Protein AF-A0A3C1HFW0-F1 (afdb_monomer_lite)

pLDDT: mean 95.1, std 2.62, range [83.88, 98.19]

Sequence (42 aa):
PLEAASTPNLDRLTQDAAQGRMIPVAPGVTPGSGPGHLALFG

Foldseek 3Di:
DVVPDPDVPVVVVPPPDDDDDDDLDDVPDDDDPVSSVVSVVD

Radius of gyration: 13.67 Å; chains: 1; bounding box: 27×22×32 Å

Secondary structure (DSSP, 8-state):
--TTS--HHHHHHHTTS------SSSTT----HHHHHHHHH-

Structure (mmCIF, N/CA/C/O backbone):
data_AF-A0A3C1HFW0-F1
#
_entry.id   AF-A0A3C1HFW0-F1
#
loop_
_atom_site.group_PDB
_atom_site.id
_atom_site.type_symbol
_atom_site.label_atom_id
_atom_site.label_alt_id
_atom_site.label_comp_id
_atom_site.label_asym_id
_atom_site.label_entity_id
_atom_site.label_seq_id
_atom_site.pdbx_PDB_ins_code
_atom_site.Cartn_x
_atom_site.Cartn_y
_atom_site.Cartn_z
_atom_site.occupancy
_atom_site.B_iso_or_equiv
_atom_site.auth_seq_id
_atom_site.auth_comp_id
_atom_site.auth_asym_id
_atom_site.auth_atom_id
_atom_site.pdbx_PDB_model_num
ATOM 1 N N . PRO A 1 1 ? 2.787 5.360 11.646 1.00 93.56 1 PRO A N 1
ATOM 2 C CA . PRO A 1 1 ? 1.768 6.437 11.522 1.00 93.56 1 PRO A CA 1
ATOM 3 C C . PRO A 1 1 ? 0.342 5.909 11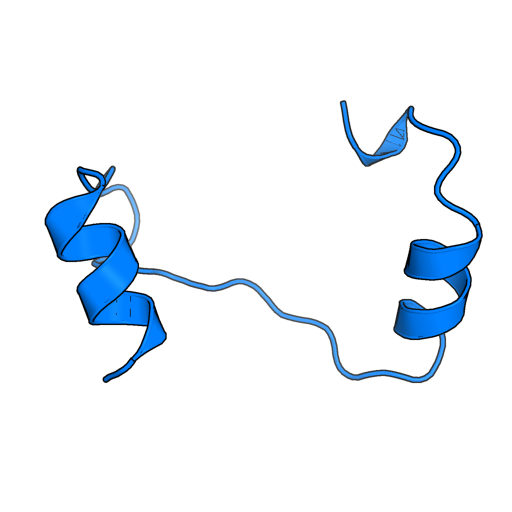.350 1.00 93.56 1 PRO A C 1
ATOM 5 O O . PRO A 1 1 ? -0.490 6.218 12.187 1.00 93.56 1 PRO A O 1
ATOM 8 N N . LEU A 1 2 ? 0.077 5.094 10.317 1.00 94.62 2 LEU A N 1
ATOM 9 C CA . LEU A 1 2 ? -1.254 4.516 10.084 1.00 94.62 2 LEU A CA 1
ATOM 10 C C . LEU A 1 2 ? -1.658 3.520 11.183 1.00 94.62 2 LEU A C 1
ATOM 12 O O . LEU A 1 2 ? -2.736 3.646 11.735 1.00 94.62 2 LEU A O 1
ATOM 16 N N . GLU A 1 3 ? -0.752 2.623 11.581 1.00 95.88 3 GLU A N 1
ATOM 17 C CA . GLU A 1 3 ? -0.977 1.637 12.660 1.00 95.88 3 GLU A CA 1
ATOM 18 C C . GLU A 1 3 ? -1.231 2.268 14.039 1.00 95.88 3 GLU A C 1
ATOM 20 O O . GLU A 1 3 ? -1.811 1.641 14.915 1.00 95.88 3 GLU A O 1
ATOM 25 N N . ALA A 1 4 ? -0.774 3.505 14.247 1.00 97.94 4 ALA A N 1
ATOM 26 C CA . ALA A 1 4 ? -0.986 4.239 15.493 1.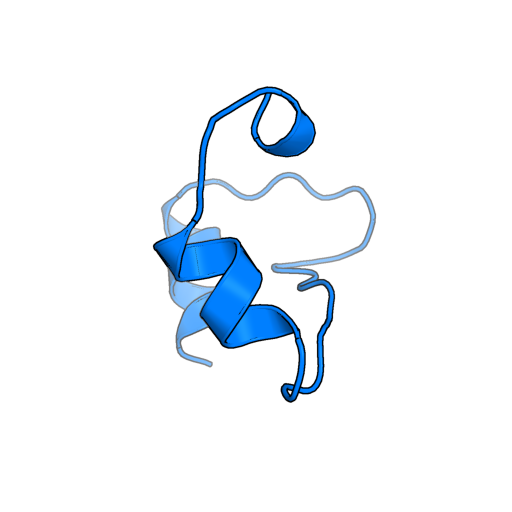00 97.94 4 ALA A CA 1
ATOM 27 C C . ALA A 1 4 ? -2.262 5.098 15.462 1.00 97.94 4 ALA A C 1
ATOM 29 O O . ALA A 1 4 ? -2.646 5.660 16.487 1.00 97.94 4 ALA A O 1
ATOM 30 N N . ALA A 1 5 ? -2.889 5.258 14.293 1.00 98.12 5 ALA A N 1
ATOM 31 C CA . ALA A 1 5 ? -4.113 6.027 14.144 1.00 98.12 5 ALA A CA 1
ATOM 32 C C . ALA A 1 5 ? -5.332 5.163 14.501 1.00 98.12 5 ALA A C 1
ATOM 34 O O . ALA A 1 5 ? -5.336 3.956 14.292 1.00 98.12 5 ALA A O 1
ATOM 35 N N . SER A 1 6 ? -6.397 5.786 15.011 1.00 98.19 6 SER A N 1
ATOM 36 C CA . SER A 1 6 ? -7.680 5.097 15.183 1.00 98.19 6 SER A CA 1
ATOM 37 C C . SER A 1 6 ? -8.390 5.008 13.829 1.00 98.19 6 SER A C 1
ATOM 39 O O . SER A 1 6 ? -8.889 6.018 13.327 1.00 98.19 6 SER A O 1
ATOM 41 N N . THR A 1 7 ? -8.422 3.815 13.224 1.00 97.56 7 THR A N 1
ATOM 42 C CA . THR A 1 7 ? -8.977 3.581 11.877 1.00 97.56 7 THR A CA 1
ATOM 43 C C . THR A 1 7 ? -10.093 2.526 11.832 1.00 97.56 7 THR A C 1
ATOM 45 O O . THR A 1 7 ? -10.082 1.669 10.951 1.00 97.56 7 THR A O 1
ATOM 48 N N . PRO A 1 8 ? -11.145 2.616 12.673 1.00 97.31 8 PRO A N 1
ATOM 49 C CA . PRO A 1 8 ? -12.128 1.536 12.850 1.00 97.31 8 PRO A CA 1
ATOM 50 C C . PRO A 1 8 ? -12.852 1.122 11.558 1.00 97.31 8 PRO A C 1
ATOM 52 O O . PRO A 1 8 ? -13.228 -0.035 11.390 1.00 97.31 8 PRO A O 1
ATOM 55 N N . ASN A 1 9 ? -13.035 2.054 10.617 1.00 97.81 9 ASN A N 1
ATOM 56 C CA . ASN A 1 9 ? -13.629 1.751 9.315 1.00 97.81 9 ASN A CA 1
ATOM 57 C C . ASN A 1 9 ? -12.686 0.943 8.417 1.00 97.81 9 ASN A C 1
ATOM 59 O O . ASN A 1 9 ? -13.140 0.012 7.759 1.00 97.81 9 ASN A O 1
ATOM 63 N N . LEU A 1 10 ? -11.398 1.298 8.385 1.00 96.88 10 LEU A N 1
ATOM 64 C CA . LEU A 1 10 ? -10.402 0.577 7.598 1.00 96.88 10 LEU A CA 1
ATOM 65 C C . LEU A 1 10 ? -10.144 -0.8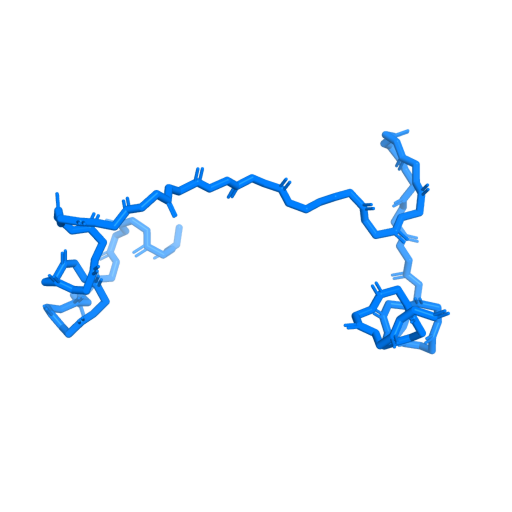00 8.215 1.00 96.88 10 LEU A C 1
ATOM 67 O O . LEU A 1 10 ? -10.144 -1.788 7.493 1.00 96.88 10 LEU A O 1
ATOM 71 N N . ASP A 1 11 ? -10.036 -0.875 9.541 1.00 97.50 11 ASP A N 1
ATOM 72 C CA . ASP A 1 11 ? -9.804 -2.123 10.276 1.00 97.50 11 ASP A CA 1
ATOM 73 C C . ASP A 1 11 ? -10.938 -3.127 10.032 1.00 97.50 11 ASP A C 1
ATOM 75 O O . ASP A 1 11 ? -10.699 -4.296 9.747 1.00 97.50 11 ASP A O 1
ATOM 79 N N . ARG A 1 12 ? -12.194 -2.662 10.057 1.00 97.50 12 ARG A N 1
ATOM 80 C CA . ARG A 1 12 ? -13.355 -3.509 9.751 1.00 97.50 12 ARG A CA 1
ATOM 81 C C . ARG A 1 12 ? -13.358 -3.991 8.298 1.00 97.50 12 ARG A C 1
ATOM 83 O O . ARG A 1 12 ? -13.780 -5.109 8.033 1.00 97.50 12 ARG A O 1
ATOM 90 N N . LEU A 1 13 ? -12.942 -3.151 7.347 1.00 97.19 13 LEU A N 1
ATOM 91 C CA . LEU A 1 13 ? -12.904 -3.533 5.931 1.00 97.19 13 LEU A CA 1
ATOM 92 C C . LEU A 1 13 ? -11.846 -4.601 5.647 1.00 97.19 13 LEU A C 1
ATOM 94 O O . LEU A 1 13 ? -12.030 -5.402 4.735 1.00 97.19 13 LEU A O 1
ATOM 98 N N . THR A 1 14 ? -10.745 -4.609 6.398 1.00 97.12 14 THR A N 1
ATOM 99 C CA . THR A 1 14 ? -9.619 -5.509 6.135 1.00 97.12 14 THR A CA 1
ATOM 100 C C . THR A 1 14 ? -9.750 -6.877 6.804 1.00 97.12 14 THR A C 1
ATOM 102 O O . THR A 1 14 ? -9.121 -7.815 6.319 1.00 97.12 14 THR A O 1
ATOM 105 N N . GLN A 1 15 ? -10.584 -7.020 7.845 1.00 96.69 15 GLN A N 1
ATOM 106 C CA . GLN A 1 15 ? -10.765 -8.270 8.606 1.00 96.69 15 GLN A CA 1
ATOM 107 C C . GLN A 1 15 ? -11.114 -9.489 7.739 1.00 96.69 15 GLN A C 1
ATOM 109 O O . GLN A 1 15 ? -10.512 -10.544 7.919 1.00 96.69 15 GLN A O 1
ATOM 114 N N . ASP A 1 16 ? -12.020 -9.323 6.773 1.00 96.50 16 ASP A N 1
ATOM 115 C CA . ASP A 1 16 ? -12.508 -10.411 5.912 1.00 96.50 16 ASP A CA 1
ATOM 116 C C . ASP A 1 16 ? -12.106 -10.227 4.434 1.00 96.50 16 ASP A C 1
ATOM 118 O O . ASP A 1 16 ? -12.699 -10.822 3.532 1.00 96.50 16 ASP A O 1
ATOM 122 N N . ALA A 1 17 ? -11.105 -9.384 4.156 1.00 96.81 17 ALA A N 1
ATOM 123 C CA . ALA A 1 17 ? -10.666 -9.061 2.799 1.00 96.81 17 ALA A CA 1
ATOM 124 C C . ALA A 1 17 ? -9.237 -9.543 2.518 1.00 96.81 17 ALA A C 1
ATOM 126 O O . ALA A 1 17 ? -8.367 -9.528 3.389 1.00 96.81 17 ALA A O 1
ATOM 127 N N . ALA A 1 18 ? -8.956 -9.889 1.260 1.00 97.50 18 ALA A N 1
ATOM 128 C CA . ALA A 1 18 ? -7.591 -10.151 0.817 1.00 97.50 18 ALA A CA 1
ATOM 129 C C . ALA A 1 18 ? -6.758 -8.859 0.865 1.00 97.50 18 ALA A C 1
ATOM 131 O O . ALA A 1 18 ? -7.118 -7.851 0.258 1.00 97.50 18 ALA A O 1
ATOM 132 N N . GLN A 1 19 ? -5.636 -8.902 1.584 1.00 97.00 19 GLN A N 1
ATOM 133 C CA . GLN A 1 19 ? -4.705 -7.782 1.714 1.00 97.00 19 GLN A CA 1
ATOM 134 C C . GLN A 1 19 ? -3.498 -7.964 0.790 1.00 97.00 19 GLN A C 1
ATOM 136 O O . GLN A 1 19 ? -3.150 -9.080 0.405 1.00 97.00 19 GLN A O 1
ATOM 141 N N . GLY A 1 20 ? -2.816 -6.867 0.464 1.00 96.06 20 GLY A N 1
ATOM 142 C CA . GLY A 1 20 ? -1.633 -6.913 -0.385 1.00 96.06 20 GLY A CA 1
ATOM 143 C C . GLY A 1 20 ? -0.778 -5.658 -0.300 1.00 96.06 20 GLY A C 1
ATOM 144 O O . GLY A 1 20 ? -1.129 -4.673 0.349 1.00 96.06 20 GLY A O 1
ATOM 145 N N . ARG A 1 21 ? 0.371 -5.704 -0.977 1.00 95.31 21 ARG A N 1
ATOM 146 C CA . ARG A 1 21 ? 1.237 -4.545 -1.206 1.00 95.31 21 ARG A CA 1
ATOM 147 C C . ARG A 1 21 ? 1.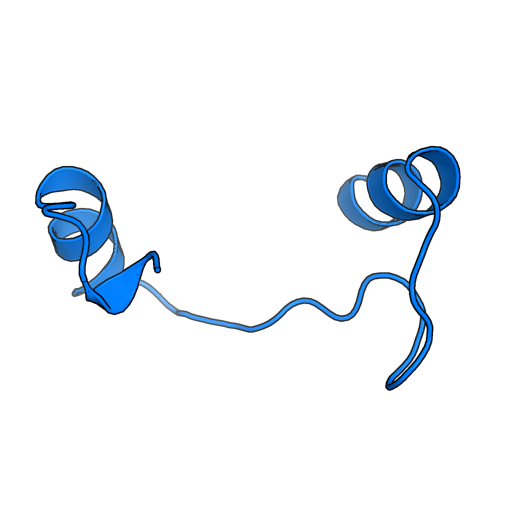339 -4.299 -2.702 1.00 95.31 21 ARG A C 1
ATOM 149 O O . ARG A 1 21 ? 1.478 -5.242 -3.474 1.00 95.31 21 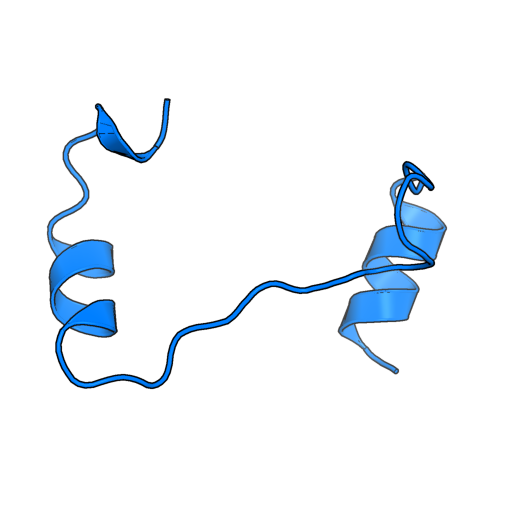ARG A O 1
ATOM 156 N N . MET A 1 22 ? 1.301 -3.033 -3.091 1.00 94.56 22 MET A N 1
ATOM 157 C CA . MET A 1 22 ? 1.500 -2.612 -4.471 1.00 94.56 22 MET A CA 1
ATOM 158 C C . MET A 1 22 ? 2.957 -2.193 -4.683 1.00 94.56 22 MET A C 1
ATOM 160 O O . MET A 1 22 ? 3.539 -1.522 -3.831 1.00 94.56 22 MET A O 1
ATOM 164 N N . ILE A 1 23 ? 3.529 -2.571 -5.827 1.00 95.12 23 ILE A N 1
ATOM 165 C CA . ILE A 1 23 ? 4.821 -2.079 -6.316 1.00 95.12 23 ILE A CA 1
ATOM 166 C C . ILE A 1 23 ? 4.516 -1.219 -7.548 1.00 95.12 23 ILE A C 1
ATOM 168 O O . ILE A 1 23 ? 4.288 -1.783 -8.613 1.00 95.12 23 ILE A O 1
ATOM 172 N N . PRO A 1 24 ? 4.472 0.122 -7.427 1.00 91.88 24 PRO A N 1
ATOM 173 C CA . PRO A 1 24 ? 4.014 0.972 -8.528 1.00 91.88 24 PRO A CA 1
ATOM 174 C C . PRO A 1 24 ? 4.950 0.984 -9.746 1.00 91.88 24 PRO A C 1
ATOM 176 O O . PRO A 1 24 ? 4.511 1.252 -10.853 1.00 91.88 24 PRO A O 1
ATOM 179 N N . VAL A 1 25 ? 6.251 0.730 -9.556 1.00 94.06 25 VAL A N 1
ATOM 180 C CA . VAL A 1 25 ? 7.235 0.712 -10.655 1.00 94.06 25 VAL A CA 1
ATOM 181 C C . VAL A 1 25 ? 8.123 -0.522 -10.554 1.00 94.06 25 VAL A C 1
ATOM 183 O O . VAL A 1 25 ? 7.998 -1.453 -11.340 1.00 94.06 25 VAL A O 1
ATOM 186 N N . ALA A 1 26 ? 9.013 -0.545 -9.563 1.00 93.94 26 ALA A N 1
ATOM 187 C CA . ALA A 1 26 ? 9.883 -1.673 -9.252 1.00 93.94 26 ALA A CA 1
ATOM 188 C C . ALA A 1 26 ? 10.321 -1.591 -7.778 1.00 93.94 26 ALA A C 1
ATOM 190 O O . ALA A 1 26 ? 10.250 -0.509 -7.181 1.00 93.94 26 ALA A O 1
ATOM 191 N N . PRO A 1 27 ? 10.781 -2.697 -7.164 1.00 96.38 27 PRO A N 1
ATOM 192 C CA . PRO A 1 27 ? 11.337 -2.662 -5.815 1.00 96.38 27 PRO A CA 1
ATOM 193 C C . PRO A 1 27 ? 12.449 -1.611 -5.688 1.00 96.38 27 PRO A C 1
ATOM 195 O O . PRO A 1 27 ? 13.394 -1.599 -6.471 1.00 96.38 27 PRO A O 1
ATOM 198 N N . GLY A 1 28 ? 12.326 -0.717 -4.704 1.00 95.25 28 GLY A N 1
ATOM 199 C CA . GLY A 1 28 ? 13.311 0.340 -4.445 1.00 95.25 28 GLY A CA 1
ATOM 200 C C . GLY A 1 28 ? 13.214 1.577 -5.347 1.00 95.25 28 GLY A C 1
ATOM 201 O O . GLY A 1 28 ? 13.980 2.517 -5.149 1.00 95.25 28 GLY A O 1
ATOM 202 N N . VAL A 1 29 ? 12.276 1.626 -6.298 1.00 95.44 29 VAL A N 1
ATOM 203 C CA . VAL A 1 29 ? 12.037 2.818 -7.125 1.00 95.44 29 VAL A CA 1
ATOM 204 C C . VAL A 1 29 ? 10.942 3.671 -6.494 1.00 95.44 29 VAL A C 1
ATOM 206 O O . VAL A 1 29 ? 9.789 3.250 -6.420 1.00 95.44 29 VAL A O 1
ATOM 209 N N . THR A 1 30 ? 11.289 4.889 -6.074 1.00 94.25 30 THR A N 1
ATOM 210 C CA . THR A 1 30 ? 10.319 5.882 -5.590 1.00 94.25 30 THR A CA 1
ATOM 211 C C . THR A 1 30 ? 9.713 6.630 -6.781 1.00 94.25 30 THR A C 1
ATOM 213 O O . THR A 1 30 ? 10.430 7.390 -7.436 1.00 94.25 30 THR A O 1
ATOM 216 N N . PRO A 1 31 ? 8.419 6.446 -7.100 1.00 90.19 31 PRO A N 1
ATOM 217 C CA . PRO A 1 31 ? 7.796 7.143 -8.216 1.00 90.19 31 PRO A CA 1
ATOM 218 C C . PRO A 1 31 ? 7.502 8.608 -7.875 1.00 90.19 31 PRO A C 1
ATOM 220 O O . PRO A 1 31 ? 7.155 8.949 -6.745 1.00 90.19 31 PRO A O 1
ATOM 223 N N . GLY A 1 32 ? 7.556 9.468 -8.894 1.00 93.69 32 GLY A N 1
ATOM 224 C CA . GLY A 1 32 ? 6.845 10.747 -8.860 1.00 93.69 32 GLY A CA 1
ATOM 225 C C . GLY A 1 32 ? 5.328 10.543 -8.975 1.00 93.69 32 GLY A C 1
ATOM 226 O O . GLY A 1 32 ? 4.859 9.458 -9.323 1.00 93.69 32 GLY A O 1
ATOM 227 N N . SER A 1 33 ? 4.544 11.597 -8.737 1.00 93.44 33 SER A N 1
ATOM 228 C CA . SER A 1 33 ? 3.074 11.516 -8.762 1.00 93.44 33 SER A CA 1
ATOM 229 C C . SER A 1 33 ? 2.510 11.056 -10.111 1.00 93.44 33 SER A C 1
ATOM 231 O O . SER A 1 33 ? 1.560 10.281 -10.120 1.00 93.44 33 SER A O 1
ATOM 233 N N . GLY A 1 34 ? 3.095 11.480 -11.236 1.00 94.62 34 GLY A N 1
ATOM 234 C CA . GLY A 1 34 ? 2.672 11.069 -12.582 1.00 94.62 34 GLY A CA 1
ATOM 235 C C . GLY A 1 34 ? 2.784 9.554 -12.801 1.00 94.62 34 GLY A C 1
ATOM 236 O O . GLY A 1 34 ? 1.754 8.896 -12.943 1.00 94.62 34 GLY A O 1
ATOM 237 N N . PRO A 1 35 ? 3.999 8.971 -12.753 1.00 91.00 35 PRO A N 1
ATOM 238 C CA . PRO A 1 35 ? 4.185 7.520 -12.841 1.00 91.00 35 PRO A CA 1
ATOM 239 C C . PRO A 1 35 ? 3.397 6.731 -11.787 1.00 91.00 35 PRO A C 1
ATOM 241 O O . PRO A 1 35 ? 2.910 5.646 -12.081 1.00 91.00 35 PRO A O 1
ATOM 244 N N . GLY A 1 36 ? 3.224 7.286 -10.580 1.00 93.69 36 GLY A N 1
ATOM 245 C CA . GLY A 1 36 ? 2.412 6.672 -9.528 1.00 93.69 36 GLY A CA 1
ATOM 246 C C . GLY A 1 36 ? 0.933 6.543 -9.899 1.00 93.69 36 GLY A C 1
ATOM 247 O O . GLY A 1 36 ? 0.349 5.494 -9.658 1.00 93.69 36 GLY A O 1
ATOM 248 N N . HIS A 1 37 ? 0.335 7.565 -10.520 1.00 95.44 37 HIS A N 1
ATOM 249 C CA . HIS A 1 37 ? -1.047 7.473 -11.003 1.00 95.44 37 HIS A CA 1
ATOM 250 C C . HIS A 1 37 ? -1.172 6.520 -12.188 1.00 95.44 37 HIS A C 1
ATOM 252 O O . HIS A 1 37 ? -2.114 5.739 -12.215 1.00 95.44 37 HIS A O 1
ATOM 258 N N . LEU A 1 38 ? -0.224 6.538 -13.133 1.00 93.50 38 LEU A N 1
ATOM 259 C CA . LEU A 1 38 ? -0.238 5.594 -14.258 1.00 93.50 38 LEU A CA 1
ATOM 260 C C . LEU A 1 38 ? -0.245 4.143 -13.755 1.00 93.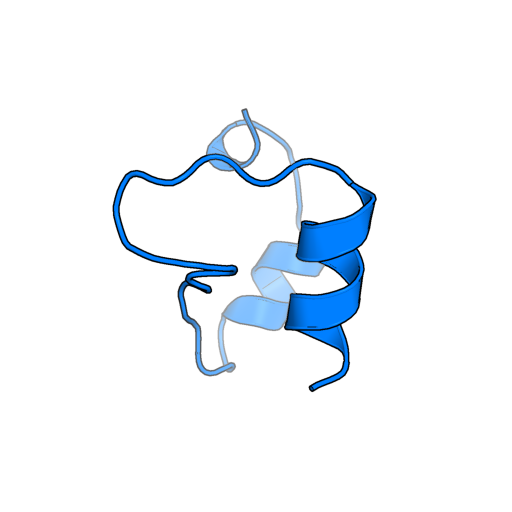50 38 LEU A C 1
ATOM 262 O O . LEU A 1 38 ? -1.092 3.356 -14.154 1.00 93.50 38 LEU A O 1
ATOM 266 N N . ALA A 1 39 ? 0.599 3.821 -12.773 1.00 93.06 39 ALA A N 1
ATOM 267 C CA . ALA A 1 39 ? 0.644 2.491 -12.169 1.00 93.06 39 ALA A CA 1
ATOM 268 C C . ALA A 1 39 ? -0.672 2.037 -11.503 1.00 93.06 39 ALA A C 1
ATOM 270 O O . ALA A 1 39 ? -0.892 0.837 -11.355 1.00 93.06 39 ALA A O 1
ATOM 271 N N . LEU A 1 40 ? -1.540 2.968 -11.087 1.00 93.69 40 LEU A N 1
ATOM 272 C CA . LEU A 1 40 ? -2.844 2.646 -10.494 1.00 93.69 40 LEU A CA 1
ATOM 273 C C . LEU A 1 40 ? -3.903 2.269 -11.536 1.00 93.69 40 LEU A C 1
ATOM 275 O O . LEU A 1 40 ? -4.860 1.580 -11.184 1.00 93.69 40 LEU A O 1
ATOM 279 N N . PHE A 1 41 ? -3.764 2.732 -12.781 1.00 94.12 41 PHE A N 1
ATOM 280 C CA . PHE A 1 41 ? -4.794 2.592 -13.817 1.00 94.12 41 PHE A CA 1
ATOM 281 C C . PHE A 1 41 ? -4.452 1.581 -14.924 1.00 94.12 41 PHE A C 1
ATOM 283 O O . PHE A 1 41 ? -5.331 1.280 -15.732 1.00 94.12 41 PHE A O 1
ATOM 290 N N . GLY A 1 42 ? -3.240 1.016 -14.914 1.00 83.88 42 GLY A N 1
ATOM 291 C CA . GLY A 1 42 ? -2.737 0.116 -15.965 1.00 83.88 42 GLY A CA 1
ATOM 292 C C . GLY A 1 42 ? -2.193 0.865 -17.174 1.00 83.88 42 GLY A C 1
ATOM 293 O O . GLY A 1 42 ? -2.000 0.187 -18.206 1.00 83.88 42 GLY A O 1
#